Protein AF-A0A958RUM5-F1 (afdb_monomer)

Nearest PDB structures (foldseek):
  6xrr-assembly4_H  TM=4.690E-01  e=2.528E+00  Salmonella enterica subsp. enterica serovar Typhimurium str. LT2
  9cpb-assembly1_3J  TM=3.907E-01  e=9.553E+00  Bos taurus

Radius of gyration: 13.67 Å; Cα contacts (8 Å, |Δi|>4): 157; chains: 1; bounding box: 39×26×32 Å

Solvent-accessible surface area (backbone atoms only — not comparable to full-atom values): 4598 Å² total; per-residue (Å²): 132,81,77,77,73,79,58,64,45,82,78,46,74,47,82,45,78,48,77,46,81,57,45,74,41,75,24,44,37,39,33,32,29,33,69,87,79,65,41,50,36,37,37,30,32,29,64,91,78,32,88,71,87,5,59,45,36,37,37,36,62,48,100,90,42,80,46,76,50,67,37,58,73,84,80,84,128

Structure (mmCIF, N/CA/C/O backbone):
data_AF-A0A958RUM5-F1
#
_entry.id   AF-A0A958RUM5-F1
#
loop_
_atom_site.group_PDB
_atom_site.id
_atom_site.type_symbol
_atom_site.label_atom_id
_atom_site.label_alt_id
_atom_site.label_comp_id
_atom_site.label_asym_id
_atom_site.label_entity_id
_atom_site.label_seq_id
_atom_site.pdbx_PDB_ins_code
_atom_site.Cartn_x
_atom_site.Cartn_y
_atom_site.Cartn_z
_atom_site.occupancy
_atom_site.B_iso_or_equiv
_atom_site.auth_seq_id
_atom_site.auth_comp_id
_atom_site.auth_asym_id
_atom_site.auth_atom_id
_atom_site.pdbx_PDB_model_num
ATOM 1 N N . GLN A 1 1 ? 26.625 8.256 3.619 1.00 41.19 1 GLN A N 1
ATOM 2 C CA . GLN A 1 1 ? 26.081 7.814 2.320 1.00 41.19 1 GLN A CA 1
ATOM 3 C C . GLN A 1 1 ? 24.629 8.253 2.285 1.00 41.19 1 GLN A C 1
ATOM 5 O O . GLN A 1 1 ? 23.880 7.865 3.170 1.00 41.19 1 GLN A O 1
ATOM 10 N N . ASN A 1 2 ? 24.272 9.161 1.378 1.00 46.41 2 ASN A N 1
ATOM 11 C CA . ASN A 1 2 ? 22.881 9.566 1.182 1.00 46.41 2 ASN A CA 1
ATOM 12 C C . ASN A 1 2 ? 22.180 8.361 0.533 1.00 46.41 2 ASN A C 1
ATOM 14 O O . ASN A 1 2 ? 22.674 7.945 -0.515 1.00 46.41 2 ASN A O 1
ATOM 18 N N . PRO A 1 3 ? 21.152 7.733 1.135 1.00 57.34 3 PRO A N 1
ATOM 19 C CA . PRO A 1 3 ? 20.480 6.625 0.473 1.00 57.34 3 PRO A CA 1
ATOM 20 C C . PRO A 1 3 ? 19.917 7.176 -0.835 1.00 57.34 3 PRO A C 1
ATOM 22 O O . PRO A 1 3 ? 19.132 8.128 -0.817 1.00 57.34 3 PRO A O 1
ATOM 25 N N . GLU A 1 4 ? 20.406 6.662 -1.963 1.00 62.94 4 GLU A N 1
ATOM 26 C CA . GLU A 1 4 ? 19.885 7.013 -3.277 1.00 62.94 4 GLU A CA 1
ATOM 27 C C . GLU A 1 4 ? 18.377 6.792 -3.218 1.00 62.94 4 GLU A C 1
ATOM 29 O O . GLU A 1 4 ? 17.909 5.684 -2.945 1.00 62.94 4 GLU A O 1
ATOM 34 N N . LYS A 1 5 ? 17.607 7.880 -3.340 1.00 62.41 5 LYS A N 1
ATOM 35 C CA . LYS A 1 5 ? 16.152 7.779 -3.346 1.00 62.41 5 LYS A CA 1
ATOM 36 C C . LYS A 1 5 ? 15.801 6.839 -4.497 1.00 62.41 5 LYS A C 1
ATOM 38 O O . LYS A 1 5 ? 16.268 7.102 -5.606 1.00 62.41 5 LYS A O 1
ATOM 43 N N . PRO A 1 6 ? 15.032 5.765 -4.259 1.00 68.50 6 PRO A N 1
ATOM 44 C CA . PRO A 1 6 ? 14.643 4.876 -5.338 1.00 68.50 6 PRO A CA 1
ATOM 45 C C . PRO A 1 6 ? 13.952 5.706 -6.426 1.00 68.50 6 PRO A C 1
ATOM 47 O O . PRO A 1 6 ? 13.038 6.480 -6.130 1.00 68.50 6 PRO A O 1
ATOM 50 N N . ASP A 1 7 ? 14.439 5.596 -7.664 1.00 85.25 7 ASP A N 1
ATOM 51 C CA . ASP A 1 7 ? 13.822 6.247 -8.819 1.00 85.25 7 ASP A CA 1
ATOM 52 C C . ASP A 1 7 ? 12.532 5.489 -9.143 1.00 85.25 7 ASP A C 1
ATOM 54 O O . ASP A 1 7 ? 12.547 4.397 -9.716 1.00 85.25 7 ASP A O 1
ATOM 58 N N . LEU A 1 8 ? 11.416 6.039 -8.673 1.00 89.50 8 LEU A N 1
ATOM 59 C CA . LEU A 1 8 ? 10.088 5.463 -8.817 1.00 89.50 8 LEU A CA 1
ATOM 60 C C . LEU A 1 8 ? 9.342 6.169 -9.951 1.00 89.50 8 LEU A C 1
ATOM 62 O O . LEU A 1 8 ? 9.256 7.394 -10.002 1.00 89.50 8 LEU A O 1
ATOM 66 N N . GLU A 1 9 ? 8.753 5.382 -10.841 1.00 93.38 9 GLU A N 1
ATOM 67 C CA . GLU A 1 9 ? 7.792 5.825 -11.842 1.00 93.38 9 GLU A CA 1
ATOM 68 C C . GLU A 1 9 ? 6.373 5.569 -11.327 1.00 93.38 9 GLU A C 1
ATOM 70 O O . GLU A 1 9 ? 6.014 4.432 -11.020 1.00 93.38 9 GLU A O 1
ATOM 75 N N . LEU A 1 10 ? 5.557 6.618 -11.225 1.00 94.81 10 LEU A N 1
ATOM 76 C CA . LEU A 1 10 ? 4.144 6.475 -10.885 1.00 94.81 10 LEU A CA 1
ATOM 77 C C . LEU A 1 10 ? 3.380 5.925 -12.098 1.00 94.81 10 LEU A C 1
ATOM 79 O O . LEU A 1 10 ? 3.354 6.564 -13.14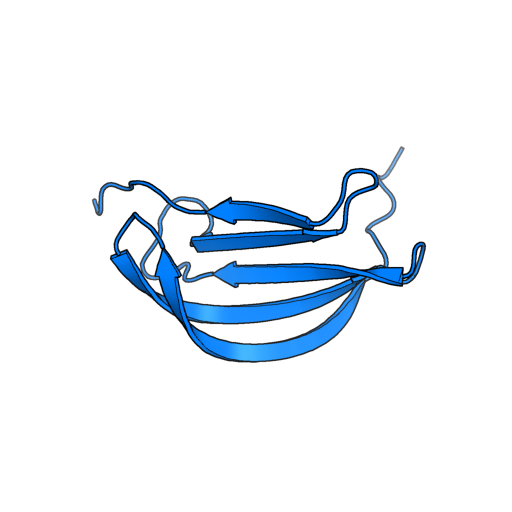5 1.00 94.81 10 LEU A O 1
ATOM 83 N N . ILE A 1 11 ? 2.747 4.764 -11.940 1.00 96.56 11 ILE A N 1
ATOM 84 C CA . ILE A 1 11 ? 1.934 4.122 -12.983 1.00 96.56 11 ILE A CA 1
ATOM 85 C C . ILE A 1 11 ? 0.462 4.502 -12.842 1.00 96.56 11 ILE A C 1
ATOM 87 O O . ILE A 1 11 ? -0.197 4.788 -13.835 1.00 96.56 11 ILE A O 1
ATOM 91 N N . ASP A 1 12 ? -0.067 4.446 -11.620 1.00 96.69 12 ASP A N 1
ATOM 92 C CA . ASP A 1 12 ? -1.478 4.716 -11.345 1.00 96.69 12 ASP A CA 1
ATOM 93 C C . ASP A 1 12 ? -1.628 5.365 -9.970 1.00 96.69 12 ASP A C 1
ATOM 95 O O . ASP A 1 12 ? -0.882 5.063 -9.032 1.00 96.69 12 ASP A O 1
ATOM 99 N N . MET A 1 13 ? -2.602 6.259 -9.859 1.00 96.56 13 MET A N 1
ATOM 100 C CA . MET A 1 13 ? -3.031 6.842 -8.599 1.00 96.56 13 MET A CA 1
ATOM 101 C C . MET A 1 13 ? -4.521 7.141 -8.677 1.00 96.56 13 MET A C 1
ATOM 103 O O . MET A 1 13 ? -4.959 7.945 -9.499 1.00 96.56 13 MET A O 1
ATOM 107 N N . ARG A 1 14 ? -5.307 6.524 -7.798 1.00 97.19 14 ARG A N 1
ATOM 108 C CA . ARG A 1 14 ? -6.764 6.689 -7.795 1.00 97.19 14 ARG A CA 1
ATOM 109 C C . ARG A 1 14 ? -7.348 6.517 -6.406 1.00 97.19 14 ARG A C 1
ATOM 111 O O . ARG A 1 14 ? -6.731 5.918 -5.532 1.00 97.19 14 ARG A O 1
ATOM 118 N N . HIS A 1 15 ? -8.560 7.022 -6.222 1.00 96.44 15 HIS A N 1
ATOM 119 C CA . HIS A 1 15 ? -9.344 6.712 -5.034 1.00 96.44 15 HIS A CA 1
ATOM 120 C C . HIS A 1 15 ? -10.054 5.377 -5.236 1.00 96.44 15 HIS A C 1
ATOM 122 O O . HIS A 1 15 ? -10.707 5.169 -6.258 1.00 96.44 15 HIS A O 1
ATOM 128 N N . GLU A 1 16 ? -9.935 4.483 -4.263 1.00 95.69 16 GLU A N 1
ATOM 129 C CA . GLU A 1 16 ? -10.680 3.232 -4.243 1.00 95.69 16 GLU A CA 1
ATOM 130 C C . GLU A 1 16 ? -10.934 2.749 -2.818 1.00 95.69 16 GLU A C 1
ATOM 132 O O . GLU A 1 16 ? -10.259 3.137 -1.862 1.00 95.69 16 GLU A O 1
ATOM 137 N N . LYS A 1 17 ? -11.921 1.866 -2.685 1.00 96.06 17 LYS A N 1
ATOM 138 C CA . LYS A 1 17 ? -12.235 1.208 -1.423 1.00 96.06 17 LYS A CA 1
ATOM 139 C C . LYS A 1 17 ? -11.438 -0.085 -1.307 1.00 96.06 17 LYS A C 1
ATOM 141 O O . LYS A 1 17 ? -11.513 -0.934 -2.193 1.00 96.06 17 LYS A O 1
ATOM 146 N N . VAL A 1 18 ? -10.720 -0.254 -0.201 1.00 95.12 18 VAL A N 1
ATOM 147 C CA . VAL A 1 18 ? -9.938 -1.462 0.091 1.00 95.12 18 VAL A CA 1
ATOM 148 C C . VAL A 1 18 ? -10.481 -2.162 1.332 1.00 95.12 18 VAL A C 1
ATOM 150 O O . VAL A 1 18 ? -10.857 -1.517 2.311 1.00 95.12 18 VAL A O 1
ATOM 153 N N . THR A 1 19 ? -10.515 -3.493 1.299 1.00 96.12 19 THR A N 1
ATOM 154 C CA . THR A 1 19 ? -10.915 -4.335 2.433 1.00 96.12 19 THR A CA 1
ATOM 155 C C . THR A 1 19 ? -9.709 -5.117 2.943 1.00 96.12 19 THR A C 1
ATOM 157 O O . THR A 1 19 ? -9.019 -5.791 2.180 1.00 96.12 19 THR A O 1
ATOM 160 N N . VAL A 1 20 ? -9.465 -5.027 4.247 1.00 94.50 20 VAL A N 1
ATOM 161 C CA . VAL A 1 20 ? -8.405 -5.718 4.995 1.00 94.50 20 VAL A CA 1
ATOM 162 C C . VAL A 1 20 ? -9.004 -6.304 6.283 1.00 94.50 20 VAL A C 1
ATOM 164 O O . VAL A 1 20 ? -10.156 -6.000 6.601 1.00 94.50 20 VAL A O 1
ATOM 167 N N . PRO A 1 21 ? -8.278 -7.125 7.066 1.00 95.50 21 PRO A N 1
ATOM 168 C CA . PRO A 1 21 ? -8.848 -7.697 8.288 1.00 95.50 21 PRO A CA 1
ATOM 169 C C . PRO A 1 21 ? -9.314 -6.648 9.313 1.00 95.50 21 PRO A C 1
ATOM 171 O O . PRO A 1 21 ? -10.271 -6.901 10.037 1.00 95.50 21 PRO A O 1
ATOM 174 N N . ALA A 1 22 ? -8.708 -5.454 9.330 1.00 92.44 22 ALA A N 1
ATOM 175 C CA . ALA A 1 22 ? -9.148 -4.345 10.180 1.00 92.44 22 ALA A CA 1
ATOM 176 C C . ALA A 1 22 ? -10.470 -3.675 9.743 1.00 92.44 22 ALA A C 1
ATOM 178 O O . ALA A 1 22 ? -10.985 -2.831 10.474 1.00 92.44 22 ALA A O 1
ATOM 179 N N . GLY A 1 23 ? -11.005 -3.997 8.559 1.00 92.12 23 GLY A N 1
ATOM 180 C CA . GLY A 1 23 ? -12.228 -3.402 8.020 1.00 92.12 23 GLY A CA 1
ATOM 181 C C . GLY A 1 23 ? -12.107 -2.965 6.560 1.00 92.12 23 GLY A C 1
ATOM 182 O O . GLY A 1 23 ? -11.186 -3.347 5.840 1.00 92.12 23 GLY A O 1
ATOM 183 N N . SER A 1 24 ? -13.074 -2.165 6.109 1.00 94.19 24 SER A N 1
ATOM 184 C CA . SER A 1 24 ? -13.052 -1.553 4.777 1.00 94.19 24 SER A CA 1
ATOM 185 C C . SER A 1 24 ? -12.879 -0.049 4.885 1.00 94.19 24 SER A C 1
ATOM 187 O O . SER A 1 24 ? -13.554 0.580 5.695 1.00 94.19 24 SER A O 1
ATOM 189 N N . PHE A 1 25 ? -12.023 0.509 4.036 1.00 92.75 25 PHE A N 1
ATOM 190 C CA . PHE A 1 25 ? -11.614 1.907 4.091 1.00 92.75 25 PHE A CA 1
ATOM 191 C C . PHE A 1 25 ? -11.675 2.523 2.700 1.00 92.75 25 PHE A C 1
ATOM 193 O O . PHE A 1 25 ? -11.270 1.883 1.725 1.00 92.75 25 PHE A O 1
ATOM 200 N N . ASP A 1 26 ? -12.133 3.768 2.616 1.00 95.12 26 ASP A N 1
ATOM 201 C CA . ASP A 1 26 ? -11.825 4.607 1.463 1.00 95.12 2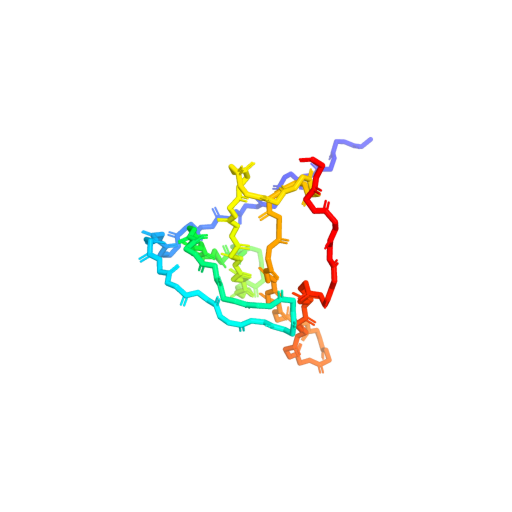6 ASP A CA 1
ATOM 202 C C . ASP A 1 26 ? -10.329 4.925 1.496 1.00 95.12 26 ASP A C 1
ATOM 204 O O . ASP A 1 26 ? -9.765 5.200 2.557 1.00 95.12 26 ASP A O 1
ATOM 208 N N . SER A 1 27 ? -9.655 4.810 0.358 1.00 94.88 27 SER A N 1
ATOM 209 C CA . SER A 1 27 ? -8.200 4.901 0.291 1.00 94.88 27 SER A CA 1
ATOM 210 C C . SER A 1 27 ? -7.730 5.539 -1.004 1.00 94.88 27 SER A C 1
ATOM 212 O O . SER A 1 27 ? -8.399 5.475 -2.036 1.00 94.88 27 SER A O 1
ATOM 214 N N . THR A 1 28 ? -6.538 6.118 -0.955 1.00 95.81 28 THR A N 1
ATOM 215 C CA . THR A 1 28 ? -5.772 6.439 -2.152 1.00 95.81 28 THR A CA 1
ATOM 216 C C . THR A 1 28 ? -4.903 5.234 -2.486 1.00 95.81 28 THR A C 1
ATOM 218 O O . THR A 1 28 ? -4.014 4.873 -1.710 1.00 95.81 28 THR A O 1
ATOM 221 N N . TYR A 1 29 ? -5.168 4.614 -3.633 1.00 96.88 29 TYR A N 1
ATOM 222 C CA . TYR A 1 29 ? -4.312 3.606 -4.243 1.00 96.88 29 TYR A CA 1
ATOM 223 C C . TYR A 1 29 ? -3.206 4.278 -5.043 1.00 96.88 29 TYR A C 1
ATOM 225 O O . TYR A 1 29 ? -3.453 5.222 -5.795 1.00 96.88 29 TYR A O 1
ATOM 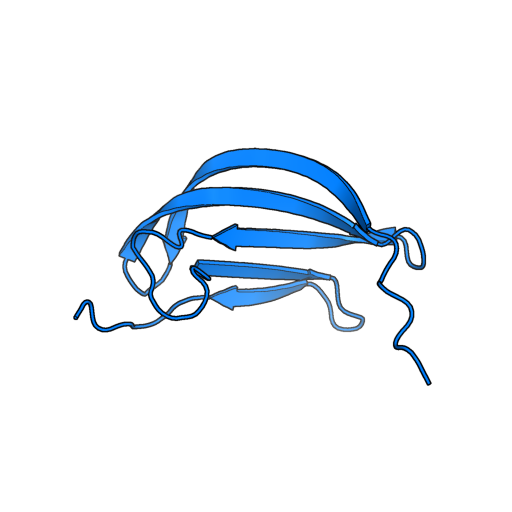233 N N . ILE A 1 30 ? -1.992 3.764 -4.890 1.00 95.75 30 ILE A N 1
ATOM 234 C CA . ILE A 1 30 ? -0.792 4.215 -5.580 1.00 95.75 30 ILE A CA 1
ATOM 235 C C . ILE A 1 30 ? -0.091 2.980 -6.131 1.00 95.75 30 ILE A C 1
ATOM 237 O O . ILE A 1 30 ? 0.254 2.072 -5.375 1.00 95.75 30 ILE A O 1
ATOM 241 N N . LYS A 1 31 ? 0.170 2.967 -7.436 1.00 95.88 31 LYS A N 1
ATOM 242 C CA . LYS A 1 31 ? 1.000 1.965 -8.102 1.00 95.88 31 LYS A CA 1
ATOM 243 C C . LYS A 1 31 ? 2.251 2.630 -8.637 1.00 95.88 31 LYS A C 1
ATOM 245 O O . LYS A 1 31 ? 2.165 3.508 -9.493 1.00 95.88 31 LYS A O 1
ATOM 250 N N . A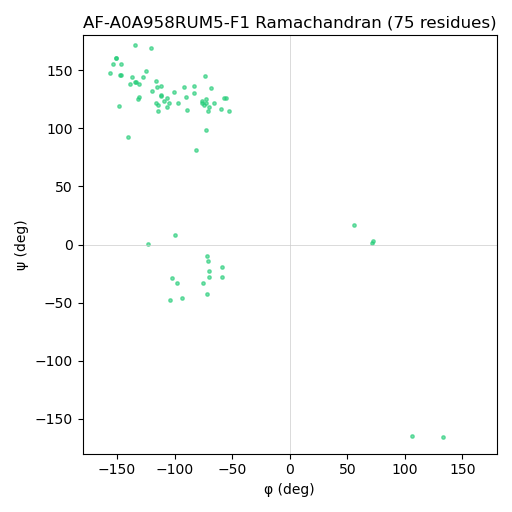LA A 1 32 ? 3.407 2.182 -8.176 1.00 94.75 32 ALA A N 1
ATOM 251 C CA . ALA A 1 32 ? 4.697 2.672 -8.626 1.00 94.75 32 ALA A CA 1
ATOM 252 C C . ALA A 1 32 ? 5.577 1.525 -9.123 1.00 94.75 32 ALA A C 1
ATOM 254 O O . ALA A 1 32 ? 5.500 0.400 -8.629 1.00 94.75 32 ALA A O 1
ATOM 255 N N . LYS A 1 33 ? 6.435 1.824 -10.094 1.00 93.19 33 LYS A N 1
ATOM 256 C CA . LYS A 1 33 ? 7.475 0.934 -10.598 1.00 93.19 33 LYS A CA 1
ATOM 257 C C . LYS A 1 33 ? 8.834 1.484 -10.221 1.00 93.19 33 LYS A C 1
ATOM 259 O O . LYS A 1 33 ? 9.133 2.638 -10.506 1.00 93.19 33 LYS A O 1
ATOM 264 N N . ASN A 1 34 ? 9.676 0.661 -9.621 1.00 90.19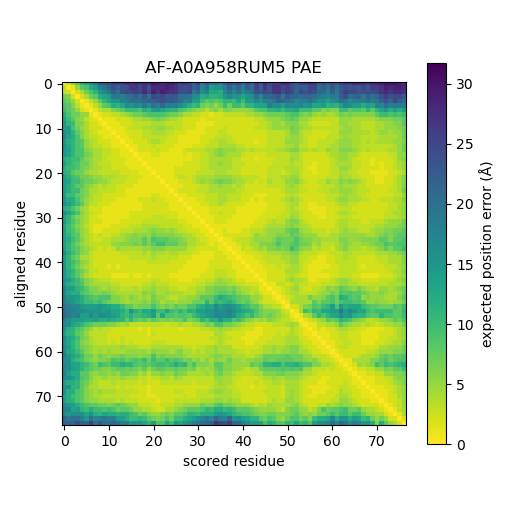 34 ASN A N 1
ATOM 265 C CA . ASN A 1 34 ? 11.076 1.006 -9.451 1.00 90.19 34 ASN A CA 1
ATOM 266 C C . ASN A 1 34 ? 11.782 0.910 -10.806 1.00 90.19 34 ASN A C 1
ATOM 268 O O . ASN A 1 34 ? 11.771 -0.143 -11.440 1.00 90.19 34 ASN A O 1
ATOM 272 N N . LYS A 1 35 ? 12.385 2.004 -11.276 1.00 89.56 35 LYS A N 1
ATOM 273 C CA . LYS A 1 35 ? 13.080 2.019 -12.568 1.00 89.56 35 LYS A CA 1
ATOM 274 C C . LYS A 1 35 ? 14.370 1.201 -12.553 1.00 89.56 35 LYS A C 1
ATOM 276 O O . LYS A 1 35 ? 14.804 0.763 -13.613 1.00 89.56 35 LYS A O 1
ATOM 281 N N . ALA A 1 36 ? 14.959 0.972 -11.377 1.00 88.31 36 ALA A N 1
ATOM 282 C CA . ALA A 1 36 ? 16.216 0.239 -11.247 1.00 88.31 36 ALA A CA 1
ATOM 283 C C . ALA A 1 36 ? 16.058 -1.267 -11.508 1.00 88.31 36 ALA A C 1
ATOM 285 O O . ALA A 1 36 ? 16.898 -1.865 -12.173 1.00 88.31 36 ALA A O 1
ATOM 286 N N . ASP A 1 37 ? 14.994 -1.885 -10.990 1.00 88.75 37 ASP A N 1
ATOM 287 C CA . ASP A 1 37 ? 14.764 -3.334 -11.095 1.00 88.75 37 ASP A CA 1
ATOM 288 C C . ASP A 1 37 ? 13.424 -3.704 -11.748 1.00 88.75 37 ASP A C 1
ATOM 290 O O . ASP A 1 37 ? 13.106 -4.881 -11.907 1.00 88.75 37 ASP A O 1
ATOM 294 N N . GLY A 1 38 ? 12.640 -2.705 -12.151 1.00 88.75 38 GLY A N 1
ATOM 295 C CA . GLY A 1 38 ? 11.350 -2.874 -12.803 1.00 88.75 38 GLY A CA 1
ATOM 296 C C . GLY A 1 38 ? 10.225 -3.354 -11.888 1.00 88.75 38 GLY A C 1
ATOM 297 O O . GLY A 1 38 ? 9.121 -3.564 -12.396 1.00 88.75 38 GLY A O 1
ATOM 298 N N . LYS A 1 39 ? 10.473 -3.525 -10.584 1.00 91.12 39 LYS A N 1
ATOM 299 C CA . LYS A 1 39 ? 9.503 -4.114 -9.657 1.00 91.12 39 LYS A CA 1
ATOM 300 C C . LYS A 1 39 ? 8.365 -3.169 -9.337 1.00 91.12 39 LYS A C 1
ATOM 302 O O . LYS A 1 39 ? 8.557 -1.958 -9.188 1.00 91.12 39 LYS A O 1
ATOM 307 N N . ILE A 1 40 ? 7.183 -3.749 -9.169 1.00 93.25 40 ILE A N 1
ATOM 308 C CA . ILE A 1 40 ? 5.977 -3.011 -8.813 1.00 93.25 40 ILE A CA 1
ATOM 309 C C . ILE A 1 40 ? 5.802 -2.961 -7.295 1.00 93.25 40 ILE A C 1
ATOM 311 O O . ILE A 1 40 ? 5.93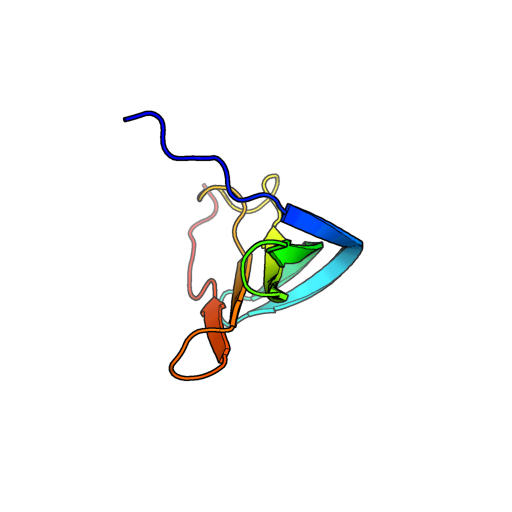7 -3.963 -6.590 1.00 93.25 40 ILE A O 1
ATOM 315 N N . THR A 1 41 ? 5.466 -1.772 -6.801 1.00 93.62 41 THR A N 1
ATOM 316 C CA . THR A 1 41 ? 4.921 -1.561 -5.462 1.00 93.62 41 THR A CA 1
ATOM 317 C C . THR A 1 41 ? 3.546 -0.925 -5.566 1.00 93.62 41 THR A C 1
ATOM 319 O O . THR A 1 41 ? 3.341 0.051 -6.287 1.00 93.62 41 THR A O 1
ATOM 322 N N . GLU A 1 42 ? 2.606 -1.490 -4.829 1.00 95.88 42 GLU A N 1
ATOM 323 C CA . GLU A 1 42 ? 1.242 -1.014 -4.687 1.00 95.88 42 GLU A CA 1
ATOM 324 C C . GLU A 1 42 ? 1.025 -0.592 -3.232 1.00 95.88 42 GLU A C 1
ATOM 326 O O . GLU A 1 42 ? 1.423 -1.308 -2.313 1.00 95.88 42 GLU A O 1
ATOM 331 N N . GLN A 1 43 ? 0.388 0.549 -3.001 1.00 95.12 43 GLN A N 1
ATOM 332 C CA . GLN A 1 43 ? 0.106 1.044 -1.660 1.00 95.12 43 GLN A CA 1
ATOM 333 C C . GLN A 1 43 ? -1.302 1.623 -1.584 1.00 95.12 43 GLN A C 1
ATOM 335 O O . GLN A 1 43 ? -1.734 2.358 -2.465 1.00 95.12 43 GLN A O 1
ATOM 340 N N . TRP A 1 44 ? -1.983 1.316 -0.488 1.00 95.81 44 TRP A N 1
ATOM 341 C CA . TRP A 1 44 ? -3.271 1.867 -0.106 1.00 95.81 44 TRP A CA 1
ATOM 342 C C . TRP A 1 44 ? -3.090 2.646 1.182 1.00 95.81 44 TRP A C 1
ATOM 344 O O . TRP A 1 44 ? -2.653 2.088 2.199 1.00 95.81 44 TRP A O 1
ATOM 354 N N . ALA A 1 45 ? -3.436 3.927 1.148 1.00 93.88 45 ALA A N 1
ATOM 355 C CA . ALA A 1 45 ? -3.319 4.784 2.312 1.00 93.88 45 ALA A CA 1
ATOM 356 C C . ALA A 1 45 ? -4.539 5.687 2.506 1.00 93.88 45 ALA A C 1
ATOM 358 O O . ALA A 1 45 ? -5.125 6.183 1.547 1.00 93.88 45 ALA A O 1
ATOM 359 N N . ASN A 1 46 ? -4.889 5.921 3.768 1.00 91.25 46 ASN A N 1
ATOM 360 C CA . ASN A 1 46 ? -5.820 6.948 4.208 1.00 91.25 46 ASN A CA 1
ATOM 361 C C . ASN A 1 46 ? -5.288 7.590 5.505 1.00 91.25 46 ASN A C 1
ATOM 363 O O . ASN A 1 46 ? -5.560 7.097 6.604 1.00 91.25 46 ASN A O 1
ATOM 367 N N . PRO A 1 47 ? -4.518 8.687 5.403 1.00 85.19 47 PRO A N 1
ATOM 368 C CA . PRO A 1 47 ? -3.966 9.373 6.569 1.00 85.19 47 PRO A CA 1
ATOM 369 C C . PRO A 1 47 ? -5.018 10.129 7.392 1.00 85.19 47 PRO A C 1
ATOM 371 O O . PRO A 1 47 ? -4.721 10.515 8.518 1.00 85.19 47 PRO A O 1
ATOM 374 N N . GLN A 1 48 ? -6.230 10.345 6.862 1.00 85.56 48 GLN A N 1
ATOM 375 C CA . GLN A 1 48 ? -7.319 10.971 7.618 1.00 85.56 48 GLN A CA 1
ATOM 376 C C . GLN A 1 48 ? -7.930 9.995 8.628 1.00 85.56 48 GLN A C 1
ATOM 378 O O . GLN A 1 48 ? -8.340 10.407 9.710 1.00 85.56 48 GLN A O 1
ATOM 383 N N . GLU A 1 49 ? -7.965 8.702 8.295 1.00 81.88 49 GLU A N 1
ATOM 384 C CA . GLU A 1 49 ? -8.573 7.675 9.144 1.00 81.88 49 GLU A CA 1
ATOM 385 C C . GLU A 1 49 ? -7.577 6.825 9.941 1.00 81.88 49 GLU A C 1
ATOM 387 O O . GLU A 1 49 ? -7.934 6.338 11.017 1.00 81.88 49 GLU A O 1
ATOM 392 N N . ILE A 1 50 ? -6.352 6.626 9.438 1.00 81.88 50 ILE A N 1
ATOM 393 C CA . ILE A 1 50 ? -5.367 5.704 10.022 1.00 81.88 50 ILE A CA 1
ATOM 394 C C . ILE A 1 50 ? -4.150 6.469 10.557 1.00 81.88 50 ILE A C 1
ATOM 396 O O . ILE A 1 50 ? -3.355 7.033 9.809 1.00 81.88 50 ILE A O 1
ATOM 400 N N . THR A 1 51 ? -3.955 6.435 11.877 1.00 75.19 51 THR A N 1
ATOM 401 C CA . THR A 1 51 ? -2.910 7.210 12.573 1.00 75.19 51 THR A CA 1
ATOM 402 C C . THR A 1 51 ? -1.485 6.715 12.293 1.00 75.19 51 THR A C 1
ATOM 404 O O . THR A 1 51 ? -0.539 7.500 12.338 1.00 75.19 51 THR A O 1
ATOM 407 N N . VAL A 1 52 ? -1.299 5.425 11.980 1.00 69.62 52 VAL A N 1
ATOM 408 C CA . VAL A 1 52 ? 0.017 4.864 11.623 1.00 69.62 52 VAL A CA 1
ATOM 409 C C . VAL A 1 52 ? 0.308 5.163 10.151 1.00 69.62 52 VAL A C 1
ATOM 411 O O . VAL A 1 52 ? 0.073 4.336 9.273 1.00 69.62 52 VAL A O 1
ATOM 414 N N . VAL A 1 53 ? 0.787 6.382 9.881 1.00 69.69 53 VAL A N 1
ATOM 415 C CA . VAL A 1 53 ? 1.233 6.851 8.548 1.00 69.69 53 VAL A CA 1
ATOM 416 C C . VAL A 1 53 ? 0.147 6.717 7.458 1.00 69.69 53 VAL A C 1
ATOM 418 O O . VAL A 1 53 ? 0.432 6.746 6.265 1.00 69.69 53 VAL A O 1
ATOM 421 N N . GLY A 1 54 ? -1.123 6.551 7.835 1.00 77.62 54 GLY A N 1
ATOM 422 C CA . GLY A 1 54 ? -2.204 6.289 6.892 1.00 77.62 54 GLY A CA 1
ATOM 423 C C . GLY A 1 54 ? -2.201 4.896 6.256 1.00 77.62 54 GLY A C 1
ATOM 424 O O . GLY A 1 54 ? -3.046 4.656 5.406 1.00 77.62 54 GLY A O 1
ATOM 425 N N . MET A 1 55 ? -1.278 3.986 6.585 1.00 89.50 55 MET A N 1
ATOM 426 C CA . MET A 1 55 ? -1.069 2.761 5.797 1.00 89.50 55 MET A CA 1
ATOM 427 C C . MET A 1 55 ? -2.156 1.709 6.058 1.00 89.50 55 MET A C 1
ATOM 429 O O . MET A 1 55 ? -2.311 1.231 7.181 1.00 89.50 55 MET A O 1
ATOM 433 N N . ILE A 1 56 ? -2.866 1.302 5.002 1.00 93.94 56 ILE A N 1
ATOM 434 C CA . ILE A 1 56 ? -3.910 0.267 5.064 1.00 93.94 56 ILE A CA 1
ATOM 435 C C . ILE A 1 56 ? -3.400 -1.054 4.485 1.00 93.94 56 ILE A C 1
ATOM 437 O O . ILE A 1 56 ? -3.562 -2.115 5.088 1.00 93.94 56 ILE A O 1
ATOM 441 N N . LYS A 1 57 ? -2.777 -0.994 3.308 1.00 94.81 57 LYS A N 1
ATOM 442 C CA . LYS A 1 57 ? -2.179 -2.144 2.632 1.00 94.81 57 LYS A CA 1
ATOM 443 C C . LYS A 1 57 ? -0.959 -1.684 1.843 1.00 94.81 57 LYS A C 1
ATOM 445 O O . LYS A 1 57 ? -0.976 -0.605 1.263 1.00 94.81 57 LYS A O 1
ATOM 450 N N . THR A 1 58 ? 0.053 -2.531 1.768 1.00 94.44 58 THR A N 1
ATOM 451 C CA . THR A 1 58 ? 1.165 -2.404 0.829 1.00 94.44 58 THR A CA 1
ATOM 452 C C . THR A 1 58 ? 1.410 -3.762 0.205 1.00 94.44 58 THR A C 1
ATOM 454 O O . THR A 1 58 ? 1.338 -4.782 0.889 1.00 94.44 58 THR A O 1
ATOM 457 N N . SER A 1 59 ? 1.686 -3.785 -1.088 1.00 95.12 59 SER A N 1
ATOM 458 C CA . SER A 1 59 ? 2.070 -4.987 -1.799 1.00 95.12 59 SER A CA 1
ATOM 459 C C . SER A 1 59 ? 3.315 -4.729 -2.626 1.00 95.12 59 SER A C 1
ATOM 461 O O . SER A 1 59 ? 3.356 -3.784 -3.412 1.00 95.12 59 SER A O 1
ATOM 463 N N . SER A 1 60 ? 4.334 -5.558 -2.443 1.00 92.50 60 SER A N 1
ATOM 464 C CA . SER A 1 60 ? 5.608 -5.415 -3.140 1.00 92.50 60 SER A CA 1
ATOM 465 C C . SER A 1 60 ? 6.031 -6.736 -3.755 1.00 92.50 60 SER A C 1
ATOM 467 O O . SER A 1 60 ? 5.935 -7.798 -3.135 1.00 92.50 60 SER A O 1
ATOM 469 N N . GLU A 1 61 ? 6.549 -6.670 -4.975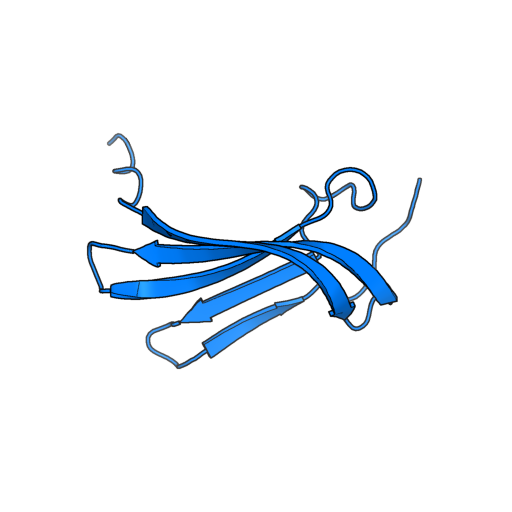 1.00 90.25 61 GLU A N 1
ATOM 470 C CA . GLU A 1 61 ? 7.248 -7.797 -5.579 1.00 90.25 61 GLU A CA 1
ATOM 471 C C . GLU A 1 61 ? 8.616 -7.965 -4.908 1.00 90.25 61 GLU A C 1
ATOM 473 O O . GLU A 1 61 ? 9.423 -7.038 -4.835 1.00 90.25 61 GLU A O 1
ATOM 478 N N . THR A 1 62 ? 8.890 -9.160 -4.394 1.00 85.50 62 THR A N 1
ATOM 479 C CA . THR A 1 62 ? 10.173 -9.519 -3.782 1.00 85.50 62 THR A CA 1
ATOM 480 C C . THR A 1 62 ? 10.801 -10.688 -4.535 1.00 85.50 62 THR A C 1
ATOM 482 O O . THR A 1 62 ? 10.148 -11.353 -5.337 1.00 85.50 62 THR A O 1
ATOM 485 N N . GLN A 1 63 ? 12.070 -10.991 -4.247 1.00 84.06 63 GLN A N 1
ATOM 486 C CA . GLN A 1 63 ? 12.744 -12.179 -4.793 1.00 84.06 63 GLN A CA 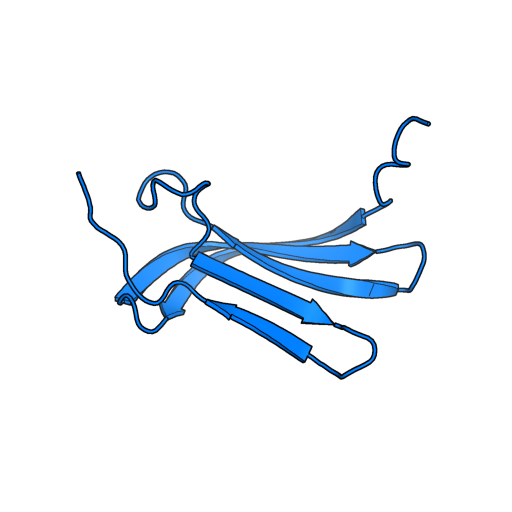1
ATOM 487 C C . GLN A 1 63 ? 12.046 -13.505 -4.430 1.00 84.06 63 GLN A C 1
ATOM 489 O O . GLN A 1 63 ? 12.259 -14.512 -5.095 1.00 84.06 63 GLN A O 1
ATOM 494 N N . PHE A 1 64 ? 11.203 -13.500 -3.393 1.00 85.62 64 PHE A N 1
ATOM 495 C CA . PHE A 1 64 ? 10.447 -14.660 -2.921 1.00 85.62 64 PHE A CA 1
ATOM 496 C C . PHE A 1 64 ? 8.986 -14.657 -3.406 1.00 85.62 64 PHE A C 1
ATOM 498 O O . PHE A 1 64 ? 8.192 -15.483 -2.965 1.00 85.62 64 PHE A O 1
ATOM 505 N N . GLY A 1 65 ? 8.619 -13.733 -4.301 1.00 85.94 65 GLY A N 1
ATOM 506 C CA . GLY A 1 65 ? 7.250 -13.528 -4.772 1.00 85.94 65 GLY A CA 1
ATOM 507 C C . GLY A 1 65 ? 6.597 -12.273 -4.191 1.00 85.94 65 GLY A C 1
ATOM 508 O O . GLY A 1 65 ? 7.268 -11.381 -3.665 1.00 85.94 65 GLY A O 1
ATOM 509 N N . LYS A 1 66 ? 5.271 -12.180 -4.320 1.00 89.44 66 LYS A N 1
ATOM 510 C CA . LYS A 1 66 ? 4.479 -11.027 -3.868 1.00 89.44 66 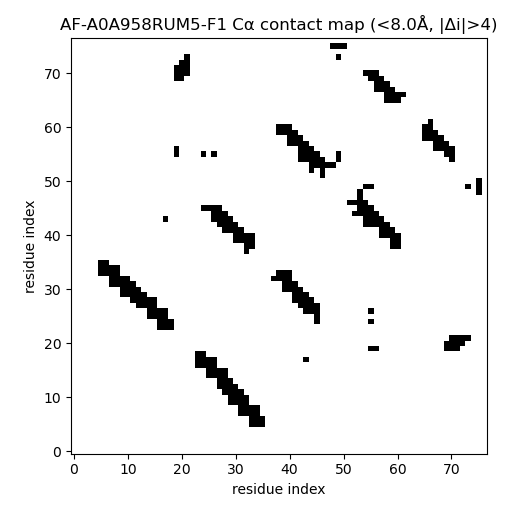LYS A CA 1
ATOM 511 C C . LYS A 1 66 ? 4.321 -11.060 -2.344 1.00 89.44 66 LYS A C 1
ATOM 513 O O . LYS A 1 66 ? 3.830 -12.047 -1.800 1.00 89.44 66 LYS A O 1
ATOM 518 N N . MET A 1 67 ? 4.740 -9.993 -1.670 1.00 93.75 67 MET A N 1
ATOM 519 C CA . MET A 1 67 ? 4.591 -9.823 -0.225 1.00 93.75 67 MET A CA 1
ATOM 520 C C . MET A 1 67 ? 3.555 -8.738 0.061 1.00 93.75 67 MET A C 1
ATOM 522 O O . MET A 1 67 ? 3.721 -7.598 -0.373 1.00 93.75 67 MET A O 1
ATOM 526 N N . ASP A 1 68 ? 2.527 -9.093 0.831 1.00 94.25 68 ASP A N 1
ATOM 527 C CA . ASP A 1 68 ? 1.469 -8.181 1.258 1.00 94.25 68 ASP A CA 1
ATOM 528 C C . ASP A 1 68 ? 1.631 -7.846 2.745 1.00 94.25 68 ASP A C 1
ATOM 530 O O . ASP A 1 68 ? 1.656 -8.728 3.604 1.00 94.25 68 ASP A O 1
ATOM 534 N N . VAL A 1 69 ? 1.689 -6.554 3.054 1.00 92.94 69 VAL A N 1
ATOM 535 C CA . VAL A 1 69 ? 1.561 -6.018 4.410 1.00 92.94 69 VAL A CA 1
ATOM 536 C C . VAL A 1 69 ? 0.169 -5.410 4.523 1.00 92.94 69 VAL A C 1
ATOM 538 O O . VAL A 1 69 ? -0.182 -4.528 3.743 1.00 92.94 69 VAL A O 1
ATOM 541 N N . VAL A 1 70 ? -0.644 -5.882 5.468 1.00 94.25 70 VAL A N 1
ATOM 542 C CA . VAL A 1 70 ? -2.044 -5.453 5.626 1.00 94.25 70 VAL A CA 1
ATOM 543 C C . VAL A 1 70 ? -2.332 -5.004 7.051 1.00 94.25 70 VAL A C 1
ATOM 545 O O . VAL A 1 70 ? -1.828 -5.586 8.012 1.00 94.25 70 VAL A O 1
ATOM 548 N N . LEU A 1 71 ? -3.181 -3.989 7.189 1.00 91.94 71 LEU A N 1
ATOM 549 C CA . LEU A 1 71 ? -3.679 -3.539 8.478 1.00 91.94 71 LEU A CA 1
ATOM 550 C C . LEU A 1 71 ? -4.657 -4.575 9.044 1.00 91.94 71 LEU A C 1
ATOM 552 O O . LEU A 1 71 ? -5.732 -4.819 8.491 1.00 91.94 71 LEU A O 1
ATOM 556 N N . THR A 1 72 ? -4.272 -5.191 10.158 1.00 92.62 72 THR A N 1
ATOM 557 C CA . THR A 1 72 ? -5.070 -6.230 10.824 1.00 92.62 72 THR A CA 1
ATOM 558 C C . THR A 1 72 ? -5.887 -5.695 11.991 1.00 92.62 72 THR A C 1
ATOM 560 O O . THR A 1 72 ? -6.991 -6.171 12.229 1.00 92.62 72 THR A O 1
ATOM 563 N N . SER A 1 73 ? -5.372 -4.691 12.698 1.00 88.38 73 SER A N 1
ATOM 564 C CA . SER A 1 73 ? -6.055 -4.018 13.799 1.00 88.38 73 SER A CA 1
ATOM 565 C C . SER A 1 73 ? -5.485 -2.615 13.991 1.00 88.38 73 SER A C 1
ATOM 567 O O . SER A 1 73 ? -4.299 -2.379 13.760 1.00 88.38 73 SER A O 1
ATOM 569 N N . PHE A 1 74 ? -6.333 -1.686 14.419 1.00 84.12 74 PHE A N 1
ATOM 570 C CA . PHE A 1 74 ? -5.948 -0.345 14.845 1.00 84.12 74 PHE A CA 1
ATOM 571 C C . PHE A 1 74 ? -6.987 0.186 15.834 1.00 84.12 74 PHE A C 1
ATOM 573 O O . PHE A 1 74 ? -8.143 -0.235 15.823 1.00 84.12 74 PHE A O 1
ATOM 580 N N . GLN A 1 75 ? -6.581 1.119 16.691 1.00 79.88 75 GLN A N 1
ATOM 581 C CA . GLN A 1 75 ? -7.499 1.838 17.568 1.00 79.88 75 GLN A CA 1
ATOM 582 C C . GLN A 1 75 ? -7.650 3.267 17.047 1.00 79.88 75 GLN A C 1
ATOM 584 O O . GLN A 1 75 ? -6.664 4.004 16.992 1.00 79.88 75 GLN A O 1
ATOM 589 N N . LYS A 1 76 ? -8.875 3.652 16.658 1.00 68.62 76 LYS A N 1
ATOM 590 C CA . LYS A 1 76 ? -9.218 5.067 16.454 1.00 68.62 76 LYS A CA 1
ATOM 591 C C . LYS A 1 76 ? -9.141 5.747 17.826 1.00 68.62 76 LYS A C 1
ATOM 593 O O . LYS A 1 76 ? -9.771 5.266 18.767 1.00 68.62 76 LYS A O 1
ATOM 598 N N . LYS A 1 77 ? -8.300 6.777 17.947 1.00 62.41 77 LYS A N 1
ATOM 599 C CA . LYS A 1 77 ? -8.280 7.647 19.131 1.00 62.41 77 LYS A CA 1
ATOM 600 C C . LYS A 1 77 ? -9.501 8.551 19.149 1.00 62.41 77 LYS A C 1
ATOM 602 O O . LYS A 1 77 ? -9.935 8.944 18.043 1.00 62.41 77 LYS A O 1
#

Sequence (77 aa):
QNPEKPDLELIDMRHEKVTVPAGSFDSTYIKAKNKADGKITEQWANPQEITVVGMIKTSSETQFGKMDVVLTSFQKK

Mean predicted aligned error: 5.78 Å

pLDDT: mean 87.51, std 11.78, range [41.19, 97.19]

Secondary structure (DSSP, 8-state):
-------EEEEEEEEEEEEETTEEEEEEEEEEEETTT--EEEEEE-TTT-TTTTEEEEEEEETTEEEEEE-------

Foldseek 3Di:
DPPPDQPKDWDDWDWDWDQFLAGIDTWIWTWIARPVPRWIKIFTADVPFAVPRRGAKIWTQDPVGIDIDGDNHDDDD